Protein AF-A0AAV5ZJ61-F1 (afdb_monomer_lite)

Secondary structure (DSSP, 8-state):
-PPP-HHHHHHHHHHHHHHHHHHHHHHHHHHHT-SS---STTHHHHHHHHHHHHHT-S-TTS--GGGGGS--------THHHHHHHHHHHHTTTSS-HHHHHHHHHHHHHHHHHHHHHHT-

Structure (mmCIF, N/CA/C/O backbone):
data_AF-A0AAV5ZJ61-F1
#
_entry.id   AF-A0AAV5ZJ61-F1
#
loop_
_atom_site.group_PDB
_atom_site.id
_atom_site.type_symbol
_atom_site.label_atom_id
_atom_site.label_alt_id
_atom_site.label_comp_id
_atom_site.label_asym_id
_atom_site.label_entity_id
_atom_site.label_seq_id
_atom_site.pdbx_PDB_ins_code
_atom_site.Cartn_x
_atom_site.Cartn_y
_atom_site.Cartn_z
_atom_site.occupancy
_atom_site.B_iso_or_equiv
_atom_site.auth_seq_id
_atom_site.auth_comp_id
_atom_site.auth_asym_id
_atom_site.auth_atom_id
_atom_site.pdbx_PDB_model_num
ATOM 1 N N . MET A 1 1 ? -10.593 11.894 50.791 1.00 47.25 1 MET A N 1
ATOM 2 C CA . MET A 1 1 ? -11.367 11.748 49.537 1.00 47.25 1 MET A CA 1
ATOM 3 C C . MET A 1 1 ? -10.709 10.667 48.688 1.00 47.25 1 MET A C 1
ATOM 5 O O . MET A 1 1 ? -9.516 10.806 48.434 1.00 47.25 1 MET A O 1
ATOM 9 N N . PRO A 1 2 ? -11.405 9.588 48.294 1.00 49.81 2 PRO A N 1
ATOM 10 C CA . PRO A 1 2 ? -10.832 8.591 47.394 1.00 49.81 2 PRO A CA 1
ATOM 11 C C . PRO A 1 2 ? -10.691 9.200 45.992 1.00 49.81 2 PRO A C 1
ATOM 13 O O . PRO A 1 2 ? -11.634 9.803 45.481 1.00 49.81 2 PRO A O 1
ATOM 16 N N . LYS A 1 3 ? -9.513 9.065 45.371 1.00 51.97 3 LYS A N 1
ATOM 17 C CA . LYS A 1 3 ? -9.307 9.414 43.959 1.00 51.97 3 LYS A CA 1
ATOM 18 C C . LYS A 1 3 ? -10.148 8.464 43.105 1.00 51.97 3 LYS A C 1
ATOM 20 O O . LYS A 1 3 ? -9.928 7.258 43.124 1.00 51.97 3 LYS A O 1
ATOM 25 N N . SER A 1 4 ? -11.114 9.029 42.388 1.00 51.41 4 SER A N 1
ATOM 26 C CA . SER A 1 4 ? -11.943 8.338 41.405 1.00 51.41 4 SER A CA 1
ATOM 27 C C . SER A 1 4 ? -11.072 7.595 40.383 1.00 51.41 4 SER A C 1
ATOM 29 O O . SER A 1 4 ? -10.265 8.204 39.683 1.00 51.41 4 SER A O 1
ATOM 31 N N . SER A 1 5 ? -11.250 6.278 40.287 1.00 54.56 5 SER A N 1
ATOM 32 C CA . SER A 1 5 ? -10.665 5.388 39.273 1.00 54.56 5 SER A CA 1
ATOM 33 C C . SER A 1 5 ? -11.414 5.434 37.925 1.00 54.56 5 SER A C 1
ATOM 35 O O . SER A 1 5 ? -11.198 4.587 37.058 1.00 54.56 5 SER A O 1
ATOM 37 N N . ALA A 1 6 ? -12.251 6.456 37.701 1.00 51.75 6 ALA A N 1
ATOM 38 C CA . ALA A 1 6 ? -13.109 6.603 36.524 1.00 51.75 6 ALA A CA 1
ATOM 39 C C . ALA A 1 6 ? -12.441 6.608 35.125 1.00 51.75 6 ALA A C 1
ATOM 41 O O . ALA A 1 6 ? -13.126 6.190 34.188 1.00 51.75 6 ALA A O 1
ATOM 42 N N . PRO A 1 7 ? -11.169 7.013 34.892 1.00 54.81 7 PRO A N 1
ATOM 43 C CA . PRO A 1 7 ? -10.669 7.111 33.514 1.00 54.81 7 PRO A CA 1
ATOM 44 C C . PRO A 1 7 ? -10.503 5.754 32.807 1.00 54.81 7 PRO A C 1
ATOM 46 O O . PRO A 1 7 ? -10.543 5.696 31.579 1.00 54.81 7 PRO A O 1
ATOM 49 N N . ALA A 1 8 ? -10.361 4.649 33.548 1.00 54.56 8 ALA A N 1
ATOM 50 C CA . ALA A 1 8 ? -10.214 3.315 32.959 1.00 54.56 8 ALA A CA 1
ATOM 51 C C . ALA A 1 8 ? -11.549 2.733 32.451 1.00 54.56 8 ALA A C 1
ATOM 53 O O . ALA A 1 8 ? -11.584 2.095 31.400 1.00 54.56 8 ALA A O 1
ATOM 54 N N . ALA A 1 9 ? -12.657 2.993 33.156 1.00 54.31 9 ALA A N 1
ATOM 55 C CA . ALA A 1 9 ? -13.983 2.488 32.791 1.00 54.31 9 ALA A CA 1
ATOM 56 C C . ALA A 1 9 ? -14.554 3.185 31.541 1.00 54.31 9 ALA A C 1
ATOM 58 O O . ALA A 1 9 ? -15.153 2.530 30.691 1.00 54.31 9 ALA A O 1
ATOM 59 N N . GLY A 1 10 ? -14.309 4.493 31.387 1.00 58.88 10 GLY A N 1
ATOM 60 C CA . GLY A 1 10 ? -14.703 5.245 30.188 1.00 58.88 10 GLY A CA 1
ATOM 61 C C . GLY A 1 10 ? -13.971 4.784 28.922 1.00 58.88 10 GLY A C 1
ATOM 62 O O . GLY A 1 10 ? -14.586 4.646 27.869 1.00 58.88 10 GLY A O 1
ATOM 63 N N . ARG A 1 11 ? -12.679 4.446 29.037 1.00 58.56 11 ARG A N 1
ATOM 64 C CA . ARG A 1 11 ? -11.899 3.859 27.934 1.00 58.56 11 ARG A CA 1
ATOM 65 C C . ARG A 1 11 ? -12.375 2.455 27.568 1.00 58.56 11 ARG A C 1
ATOM 67 O O . ARG A 1 11 ? -12.490 2.158 26.388 1.00 58.56 11 ARG A O 1
ATOM 74 N N . ALA A 1 12 ? -12.702 1.617 28.553 1.00 60.25 12 ALA A N 1
ATOM 75 C CA . ALA A 1 12 ? -13.242 0.277 28.307 1.00 60.25 12 ALA A CA 1
ATOM 76 C C . ALA A 1 12 ? -14.600 0.310 27.575 1.00 60.25 12 ALA A C 1
ATOM 78 O O . ALA A 1 12 ? -14.841 -0.511 26.693 1.00 60.25 12 ALA A O 1
ATOM 79 N N . LEU A 1 13 ? -15.457 1.293 27.875 1.00 63.50 13 LEU A N 1
ATOM 80 C CA . LEU A 1 13 ? -16.729 1.502 27.169 1.00 63.50 13 LEU A CA 1
ATOM 81 C C . LEU A 1 13 ? -16.546 2.033 25.736 1.00 63.50 13 LEU A C 1
ATOM 83 O O . LEU A 1 13 ? -17.367 1.729 24.875 1.00 63.50 13 LEU A O 1
ATOM 87 N N . ALA A 1 14 ? -15.458 2.757 25.451 1.00 67.56 14 ALA A N 1
ATOM 88 C CA . ALA A 1 14 ? -15.120 3.224 24.101 1.00 67.56 14 ALA A CA 1
ATOM 89 C C . ALA A 1 14 ? -14.594 2.107 23.171 1.00 67.56 14 ALA A C 1
ATOM 91 O O . ALA A 1 14 ? -14.637 2.251 21.950 1.00 67.56 14 ALA A O 1
ATOM 92 N N . VAL A 1 15 ? -14.146 0.968 23.717 1.00 76.12 15 VAL A N 1
ATOM 93 C CA . VAL A 1 15 ? -13.650 -0.172 22.920 1.00 76.12 15 VAL A CA 1
ATOM 94 C C . VAL A 1 15 ? -14.779 -0.881 22.169 1.00 76.12 15 VAL A C 1
ATOM 96 O O . VAL A 1 15 ? -14.578 -1.337 21.048 1.00 76.12 15 VAL A O 1
ATOM 99 N N . VAL A 1 16 ? -15.979 -0.961 22.746 1.00 82.19 16 VAL A N 1
ATOM 100 C CA . VAL A 1 16 ? -17.121 -1.657 22.126 1.00 82.19 16 VAL A CA 1
ATOM 101 C C . VAL A 1 16 ? -17.533 -1.038 20.778 1.00 82.19 16 VAL A C 1
ATOM 103 O O . VAL A 1 16 ? -17.556 -1.773 19.787 1.00 82.19 16 VAL A O 1
ATOM 106 N N . PRO A 1 17 ? -17.819 0.277 20.671 1.00 80.19 17 PRO A N 1
ATOM 107 C CA . PRO A 1 17 ? -18.153 0.889 19.385 1.00 80.19 17 PRO A CA 1
ATOM 108 C C . PRO A 1 17 ? -16.986 0.844 18.392 1.00 80.19 17 PRO A C 1
ATOM 110 O O . PRO A 1 17 ? -17.226 0.711 17.196 1.00 80.19 17 PRO A O 1
ATOM 113 N N . LEU A 1 18 ? -15.734 0.877 18.862 1.00 75.94 18 LEU A N 1
ATOM 114 C CA . LEU A 1 18 ? -14.561 0.694 18.005 1.00 75.94 18 LEU A CA 1
ATOM 115 C C . LEU A 1 18 ? -14.529 -0.701 17.382 1.00 75.94 18 LEU A C 1
ATOM 117 O O . LEU A 1 18 ? -14.347 -0.823 16.175 1.00 75.94 18 LEU A O 1
ATOM 121 N N . VAL A 1 19 ? -14.674 -1.754 18.190 1.00 82.81 19 VAL A N 1
ATOM 122 C CA . VAL A 1 19 ? -14.665 -3.133 17.687 1.00 82.81 19 VAL A CA 1
ATOM 123 C C . VAL A 1 19 ? -15.795 -3.324 16.682 1.00 82.81 19 VAL A C 1
ATOM 125 O O . VAL A 1 19 ? -15.571 -3.927 15.638 1.00 82.81 19 VAL A O 1
ATOM 128 N N . ALA A 1 20 ? -16.974 -2.752 16.942 1.00 86.19 20 ALA A N 1
ATOM 129 C CA . ALA A 1 20 ? -18.084 -2.772 15.996 1.00 86.19 20 ALA A CA 1
ATOM 130 C C . ALA A 1 20 ? -17.757 -2.020 14.691 1.00 86.19 20 ALA A C 1
ATOM 132 O O . ALA A 1 20 ? -18.004 -2.551 13.609 1.00 86.19 20 ALA A O 1
ATOM 133 N N . LEU A 1 21 ? -17.158 -0.826 14.773 1.00 83.50 21 LEU A N 1
ATOM 134 C CA . LEU A 1 21 ? -16.762 -0.033 13.606 1.00 83.50 21 LEU A CA 1
ATOM 135 C C . LEU A 1 21 ? -15.671 -0.728 12.782 1.00 83.50 21 LEU A C 1
ATOM 137 O O . LEU A 1 21 ? -15.765 -0.765 11.559 1.00 83.50 21 LEU A O 1
ATOM 141 N N . LEU A 1 22 ? -14.664 -1.310 13.435 1.00 84.12 22 LEU A N 1
ATOM 142 C CA . LEU A 1 22 ? -13.605 -2.072 12.774 1.00 84.12 22 LEU A CA 1
ATOM 143 C C . LEU A 1 22 ? -14.147 -3.356 12.154 1.00 84.12 22 LEU A C 1
ATOM 145 O O . LEU A 1 22 ? -13.808 -3.655 11.015 1.00 84.12 22 LEU A O 1
ATOM 149 N N . ALA A 1 23 ? -15.008 -4.093 12.858 1.00 88.88 23 ALA A N 1
ATOM 150 C CA . ALA A 1 23 ? -15.640 -5.292 12.319 1.00 88.88 23 ALA A CA 1
ATOM 151 C C . ALA A 1 23 ? -16.487 -4.959 11.085 1.00 88.88 23 ALA A C 1
ATOM 153 O O . ALA A 1 23 ? -16.378 -5.640 10.066 1.00 88.88 23 ALA A O 1
ATOM 154 N N . TYR A 1 24 ? -17.271 -3.879 11.145 1.00 87.69 24 TYR A N 1
ATOM 155 C CA . TYR A 1 24 ? -18.023 -3.382 9.998 1.00 87.69 24 TYR A CA 1
ATOM 156 C C . TYR A 1 24 ? -17.098 -2.947 8.854 1.00 87.69 24 TYR A C 1
ATOM 158 O O . TYR A 1 24 ? -17.299 -3.376 7.722 1.00 87.69 24 TYR A O 1
ATOM 166 N N . GLY A 1 25 ? -16.068 -2.146 9.138 1.00 87.44 25 GLY A N 1
ATOM 167 C CA . GLY A 1 25 ? -15.112 -1.673 8.137 1.00 87.44 25 GLY A CA 1
ATOM 168 C C . GLY A 1 25 ? -14.380 -2.826 7.452 1.00 87.44 25 GLY A C 1
ATOM 169 O O . GLY A 1 25 ? -14.278 -2.847 6.232 1.00 87.44 25 GLY A O 1
ATOM 170 N N . VAL A 1 26 ? -13.941 -3.832 8.210 1.00 88.88 26 VAL A N 1
ATOM 171 C CA . VAL A 1 26 ? -13.322 -5.047 7.665 1.00 88.88 26 VAL A CA 1
ATOM 172 C C . VAL A 1 26 ? -14.312 -5.837 6.812 1.00 88.88 26 VAL A C 1
ATOM 174 O O . VAL A 1 26 ? -13.957 -6.248 5.710 1.00 88.88 26 VAL A O 1
ATOM 177 N N . ALA A 1 27 ? -15.548 -6.034 7.280 1.00 89.44 27 ALA A N 1
ATOM 178 C CA . ALA A 1 27 ? -16.570 -6.758 6.524 1.00 89.44 27 ALA A CA 1
ATOM 179 C C . ALA A 1 27 ? -16.927 -6.038 5.214 1.00 89.44 27 ALA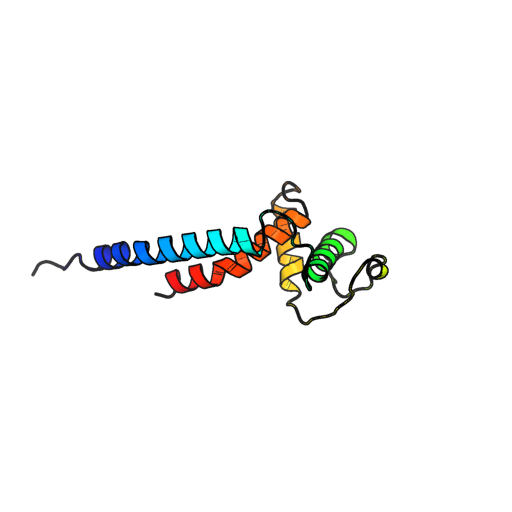 A C 1
ATOM 181 O O . ALA A 1 27 ? -17.005 -6.671 4.160 1.00 89.44 27 ALA A O 1
ATOM 182 N N . PHE A 1 28 ? -17.087 -4.714 5.261 1.00 86.25 28 PHE A N 1
ATOM 183 C CA . PHE A 1 28 ? -17.343 -3.899 4.080 1.00 86.25 28 PHE A CA 1
ATOM 184 C C . PHE A 1 28 ? -16.151 -3.915 3.121 1.00 86.25 28 PHE A C 1
ATOM 186 O O . PHE A 1 28 ? -16.342 -4.167 1.937 1.00 86.25 28 PHE A O 1
ATOM 193 N N . ALA A 1 29 ? -14.927 -3.698 3.610 1.00 83.31 29 ALA A N 1
ATOM 194 C CA . ALA A 1 29 ? -13.719 -3.737 2.788 1.00 83.31 29 ALA A CA 1
ATOM 195 C C . ALA A 1 29 ? -13.542 -5.103 2.116 1.00 83.31 29 ALA A C 1
ATOM 197 O O . ALA A 1 29 ? -13.267 -5.160 0.922 1.00 83.31 29 ALA A O 1
ATOM 198 N N . ALA A 1 30 ? -13.782 -6.202 2.837 1.00 86.44 30 ALA A N 1
ATOM 199 C CA . ALA A 1 30 ? -13.751 -7.543 2.260 1.00 86.44 30 ALA A CA 1
ATOM 200 C C . ALA A 1 30 ? -14.783 -7.713 1.136 1.00 86.44 30 ALA A C 1
ATOM 202 O O . ALA A 1 30 ? -14.467 -8.315 0.113 1.00 86.44 30 ALA A O 1
ATOM 203 N N . ALA A 1 31 ? -15.996 -7.181 1.306 1.00 84.75 31 ALA A N 1
ATOM 204 C CA . ALA A 1 31 ? -17.055 -7.274 0.303 1.00 84.75 31 ALA A CA 1
ATOM 205 C C . ALA A 1 31 ? -16.826 -6.349 -0.908 1.00 84.75 31 ALA A C 1
ATOM 207 O O . ALA A 1 31 ? -17.132 -6.736 -2.032 1.00 84.75 31 ALA A O 1
ATOM 208 N N . ALA A 1 32 ? -16.301 -5.142 -0.686 1.00 79.56 32 ALA A N 1
ATOM 209 C CA . ALA A 1 32 ? -16.161 -4.105 -1.707 1.00 79.56 32 ALA A CA 1
ATOM 210 C C . ALA A 1 32 ? -14.810 -4.149 -2.438 1.00 79.56 32 ALA A C 1
ATOM 212 O O . ALA A 1 32 ? -14.767 -4.031 -3.659 1.00 79.56 32 ALA A O 1
ATOM 213 N N . LEU A 1 33 ? -13.709 -4.317 -1.700 1.00 75.00 33 LEU A N 1
ATOM 214 C CA . LEU A 1 33 ? -12.339 -4.346 -2.234 1.00 75.00 33 LEU A CA 1
ATOM 215 C C . LEU A 1 33 ? -11.856 -5.773 -2.515 1.00 75.00 33 LEU A C 1
ATOM 217 O O . LEU A 1 33 ? -10.861 -5.965 -3.212 1.00 75.00 33 LEU A O 1
ATOM 221 N N . GLY A 1 34 ? -12.537 -6.774 -1.953 1.00 79.19 34 GLY A N 1
ATOM 222 C CA . GLY A 1 34 ? -12.127 -8.165 -2.037 1.00 79.19 34 GLY A CA 1
ATOM 223 C C . GLY A 1 34 ? -10.889 -8.493 -1.197 1.00 79.19 34 GLY A C 1
ATOM 224 O O . GLY A 1 34 ? -10.269 -7.660 -0.531 1.00 79.19 34 GLY A O 1
ATOM 225 N N . VAL A 1 35 ? -10.504 -9.765 -1.262 1.00 79.75 35 VAL A N 1
ATOM 226 C CA . VAL A 1 35 ? -9.245 -10.295 -0.701 1.00 79.75 35 VAL A CA 1
ATOM 227 C C . VAL A 1 35 ? -8.189 -10.547 -1.783 1.00 79.75 35 VAL A C 1
ATOM 229 O O . VAL A 1 35 ? -7.121 -11.089 -1.514 1.00 79.75 35 VAL A O 1
ATOM 232 N N . SER A 1 36 ? -8.492 -10.152 -3.018 1.00 76.94 36 SER A N 1
ATOM 233 C CA . SER A 1 36 ? -7.642 -10.263 -4.200 1.00 76.94 36 SER A CA 1
ATOM 234 C C . SER A 1 36 ? -7.541 -8.909 -4.893 1.00 76.94 36 SER A C 1
ATOM 236 O O . SER A 1 36 ? -8.248 -7.974 -4.529 1.00 76.94 36 SER A O 1
ATOM 238 N N . LEU A 1 37 ? -6.678 -8.813 -5.905 1.00 76.88 37 LEU A N 1
ATOM 239 C CA . LEU A 1 37 ? -6.476 -7.573 -6.645 1.00 76.88 37 LEU A CA 1
ATOM 240 C C . LEU A 1 37 ? -7.814 -7.025 -7.198 1.00 76.88 37 LEU A C 1
ATOM 242 O O . LEU A 1 37 ? -8.485 -7.753 -7.938 1.00 76.88 37 LEU A O 1
ATOM 246 N N . PRO A 1 38 ? -8.193 -5.769 -6.897 1.00 70.19 38 PRO A N 1
ATOM 247 C CA . PRO A 1 38 ? -9.322 -5.109 -7.527 1.00 70.19 38 PRO A CA 1
ATOM 248 C C . PRO A 1 38 ? -8.945 -4.826 -8.980 1.00 70.19 38 PRO A C 1
ATOM 250 O O . PRO A 1 38 ? -7.968 -4.132 -9.259 1.00 70.19 38 PRO A O 1
ATOM 253 N N . VAL A 1 39 ? -9.700 -5.402 -9.912 1.00 68.25 39 VAL A N 1
ATOM 254 C CA . VAL A 1 39 ? -9.462 -5.277 -11.362 1.00 68.25 39 VAL A CA 1
ATOM 255 C C . VAL A 1 39 ? -10.353 -4.223 -12.028 1.00 68.25 39 VAL A C 1
ATOM 257 O O . VAL A 1 39 ? -10.364 -4.111 -13.250 1.00 68.25 39 VAL A O 1
ATOM 260 N N . PHE A 1 40 ? -11.102 -3.456 -11.236 1.00 61.00 40 PHE A N 1
ATOM 261 C CA . PHE A 1 40 ? -12.031 -2.427 -11.701 1.00 61.00 40 PHE A CA 1
ATOM 262 C C . PHE A 1 40 ? -11.566 -1.032 -11.243 1.00 61.00 40 PHE A C 1
ATOM 264 O O . PHE A 1 40 ? -10.908 -0.916 -10.209 1.00 61.00 40 PHE A O 1
ATOM 271 N N . ASP A 1 41 ? -11.957 0.013 -11.983 1.00 62.66 41 ASP A N 1
ATOM 272 C CA . ASP A 1 41 ? -11.649 1.435 -11.710 1.00 62.66 41 ASP A CA 1
ATOM 273 C C . ASP A 1 41 ? -10.149 1.801 -11.860 1.00 62.66 41 ASP A C 1
ATOM 275 O O . ASP A 1 41 ? -9.407 1.018 -12.445 1.00 62.66 41 ASP A O 1
ATOM 279 N N . ASP A 1 42 ? -9.680 2.957 -11.370 1.00 62.41 42 ASP A N 1
ATOM 280 C CA . ASP A 1 42 ? -8.294 3.472 -11.518 1.00 62.41 42 ASP A CA 1
ATOM 281 C C . ASP A 1 42 ? -7.191 2.675 -10.776 1.00 62.41 42 ASP A C 1
ATOM 283 O O . ASP A 1 42 ? -5.992 2.987 -10.840 1.00 62.41 42 ASP A O 1
ATOM 287 N N . HIS A 1 43 ? -7.573 1.596 -10.088 1.00 64.12 43 HIS A N 1
ATOM 288 C CA . HIS A 1 43 ? -6.695 0.678 -9.354 1.00 64.12 43 HIS A CA 1
ATOM 289 C C . HIS A 1 43 ? -5.517 0.106 -10.182 1.00 64.12 43 HIS A C 1
ATOM 291 O O . HIS A 1 43 ? -4.389 0.072 -9.664 1.00 64.12 43 HIS A O 1
ATOM 297 N N . PRO A 1 44 ? -5.684 -0.257 -11.475 1.00 71.69 44 PRO A N 1
ATOM 298 C CA . PRO A 1 44 ? -4.594 -0.700 -12.341 1.00 71.69 44 PRO A CA 1
ATOM 299 C C . PRO A 1 44 ? -3.492 0.354 -12.496 1.00 71.69 44 PRO A C 1
ATOM 301 O O . PRO A 1 44 ? -2.315 0.001 -12.576 1.00 71.69 44 PRO A O 1
ATOM 304 N N . GLY A 1 45 ? -3.837 1.646 -12.465 1.00 78.38 45 GLY A N 1
ATOM 305 C CA . GLY A 1 45 ? -2.870 2.734 -12.602 1.00 78.38 45 GLY A CA 1
ATOM 306 C C . GLY A 1 45 ? -1.934 2.850 -11.396 1.00 78.38 45 GLY A C 1
ATOM 307 O O . GLY A 1 45 ? -0.742 3.126 -11.549 1.00 78.38 45 GLY A O 1
ATOM 308 N N . GLN A 1 46 ? -2.433 2.630 -10.178 1.00 82.19 46 GLN A N 1
ATOM 309 C CA . GLN A 1 46 ? -1.586 2.618 -8.977 1.00 82.19 46 GLN A CA 1
ATOM 310 C C . GLN A 1 46 ? -0.707 1.370 -8.898 1.00 82.19 46 GLN A C 1
ATOM 312 O O . GLN A 1 46 ? 0.482 1.478 -8.583 1.00 82.19 46 GLN A O 1
ATOM 317 N N . LEU A 1 47 ? -1.254 0.201 -9.241 1.00 85.06 47 LEU A N 1
ATOM 318 C CA . LEU A 1 4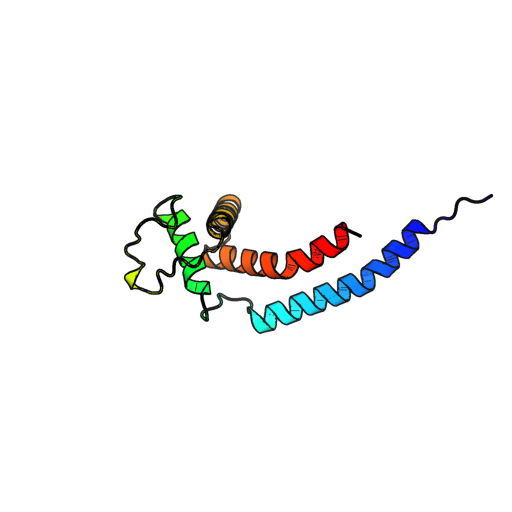7 ? -0.466 -1.028 -9.310 1.00 85.06 47 LEU A CA 1
ATOM 319 C C . LEU A 1 47 ? 0.658 -0.910 -10.349 1.00 85.06 47 LEU A C 1
ATOM 321 O O . LEU A 1 47 ? 1.797 -1.280 -10.061 1.00 85.06 47 LEU A O 1
ATOM 325 N N . HIS A 1 48 ? 0.373 -0.341 -11.523 1.00 84.00 48 HIS A N 1
ATOM 326 C CA . HIS A 1 48 ? 1.392 -0.110 -12.543 1.00 84.00 48 HIS A CA 1
ATOM 327 C C . HIS A 1 48 ? 2.490 0.844 -12.041 1.00 84.00 48 HIS A C 1
ATOM 329 O O . HIS A 1 48 ? 3.674 0.584 -12.247 1.00 84.00 48 HIS A O 1
ATOM 335 N N . ARG A 1 49 ? 2.144 1.943 -11.352 1.00 85.56 49 ARG A N 1
ATOM 336 C CA . ARG A 1 49 ? 3.150 2.851 -10.761 1.00 85.56 49 ARG A CA 1
ATOM 337 C C . ARG A 1 49 ? 4.045 2.137 -9.745 1.00 85.56 49 ARG A C 1
ATOM 339 O O . ARG A 1 49 ? 5.253 2.354 -9.757 1.00 85.56 49 ARG A O 1
ATOM 346 N N . LEU A 1 50 ? 3.482 1.268 -8.905 1.00 89.19 50 LEU A N 1
ATOM 347 C CA . LEU A 1 50 ? 4.267 0.419 -8.004 1.00 89.19 50 LEU A CA 1
ATOM 348 C C . LEU A 1 50 ? 5.220 -0.494 -8.789 1.00 89.19 50 LEU A C 1
ATOM 350 O O . LEU A 1 50 ? 6.415 -0.537 -8.499 1.00 89.19 50 LEU A O 1
ATOM 354 N N . GLN A 1 51 ? 4.718 -1.187 -9.812 1.00 89.25 51 GLN A N 1
ATOM 355 C CA . GLN A 1 51 ? 5.548 -2.035 -10.673 1.00 89.25 51 GLN A CA 1
ATOM 356 C C . GLN A 1 51 ? 6.664 -1.240 -11.355 1.00 89.25 51 GLN A C 1
ATOM 358 O O . GLN A 1 51 ? 7.790 -1.729 -11.446 1.00 89.25 51 GLN A O 1
ATOM 363 N N . HIS A 1 52 ? 6.386 -0.004 -11.771 1.00 89.06 52 HIS A N 1
ATOM 364 C CA . HIS A 1 52 ? 7.396 0.887 -12.323 1.00 89.06 52 HIS A CA 1
ATOM 365 C C . HIS A 1 52 ? 8.497 1.179 -11.301 1.00 89.06 52 HIS A C 1
ATOM 367 O O . HIS A 1 52 ? 9.670 1.003 -11.622 1.00 89.06 52 HIS A O 1
ATOM 373 N N . VAL A 1 53 ? 8.139 1.556 -10.067 1.00 91.81 53 VAL A N 1
ATOM 374 C CA . VAL A 1 53 ? 9.123 1.819 -9.002 1.00 91.81 53 VAL A CA 1
ATOM 375 C C . VAL A 1 53 ? 10.028 0.615 -8.758 1.00 91.81 53 VAL A C 1
ATOM 377 O O . VAL A 1 53 ? 11.237 0.775 -8.607 1.00 91.81 53 VAL A O 1
ATOM 380 N N . LEU A 1 54 ? 9.451 -0.586 -8.766 1.00 93.00 54 LEU A N 1
ATOM 381 C CA . LEU A 1 54 ? 10.182 -1.830 -8.533 1.00 93.00 54 LEU A CA 1
ATOM 382 C C . LEU A 1 54 ? 11.059 -2.270 -9.716 1.00 93.00 54 LEU A C 1
ATOM 384 O O . LEU A 1 54 ? 12.024 -2.996 -9.497 1.00 93.00 54 LEU A O 1
ATOM 388 N N . THR A 1 55 ? 10.732 -1.855 -10.943 1.00 91.94 55 THR A N 1
ATOM 389 C CA . THR A 1 55 ? 11.355 -2.392 -12.170 1.00 91.94 55 THR A CA 1
ATOM 390 C C . THR A 1 55 ? 12.256 -1.387 -12.883 1.00 91.94 55 THR A C 1
ATOM 392 O O . THR A 1 55 ? 13.336 -1.745 -13.345 1.00 91.94 55 THR A O 1
ATOM 395 N N . PHE A 1 56 ? 11.815 -0.136 -12.998 1.00 90.00 56 PHE A N 1
ATOM 396 C CA . PHE A 1 56 ? 12.456 0.896 -13.821 1.00 90.00 56 PHE A CA 1
ATOM 397 C C . PHE A 1 56 ? 13.100 2.010 -12.992 1.00 90.00 56 PHE A C 1
ATOM 399 O O . PHE A 1 56 ? 14.006 2.685 -13.476 1.00 90.00 56 PHE A O 1
ATOM 406 N N . GLY A 1 57 ? 12.676 2.183 -11.738 1.00 91.12 57 GLY A N 1
ATOM 407 C CA . GLY A 1 57 ? 13.277 3.125 -10.799 1.00 91.12 57 GLY A CA 1
ATOM 408 C C . GLY A 1 57 ? 12.277 4.105 -10.185 1.00 91.12 57 GLY A C 1
ATOM 409 O O . GLY A 1 57 ? 11.078 4.049 -10.447 1.00 91.12 57 GLY A O 1
ATOM 410 N N . PRO A 1 58 ? 12.746 5.039 -9.345 1.00 90.81 58 PRO A N 1
ATOM 411 C CA . PRO A 1 58 ? 11.903 5.777 -8.408 1.00 90.81 58 PRO A CA 1
ATOM 412 C C . PRO A 1 58 ? 11.046 6.874 -9.048 1.00 90.81 58 PRO A C 1
ATOM 414 O O . PRO A 1 58 ? 10.430 7.639 -8.321 1.00 90.81 58 PRO A O 1
ATOM 417 N N . ALA A 1 59 ? 10.997 7.007 -10.370 1.00 88.88 59 ALA A N 1
ATOM 418 C CA . ALA A 1 59 ? 10.192 8.021 -11.043 1.00 88.88 59 ALA A CA 1
ATOM 419 C C . ALA A 1 59 ? 8.937 7.372 -11.657 1.00 88.88 59 ALA A C 1
ATOM 421 O O . ALA A 1 59 ? 8.927 7.130 -12.855 1.00 88.88 59 ALA A O 1
ATOM 422 N N . PRO A 1 60 ? 7.853 7.099 -10.899 1.00 82.62 60 PRO A N 1
ATOM 423 C CA . PRO A 1 60 ? 6.664 6.403 -11.416 1.00 82.62 60 PRO A CA 1
ATOM 424 C C . PRO A 1 60 ? 5.916 7.153 -12.532 1.00 82.62 60 PRO A C 1
ATOM 426 O O . PRO A 1 60 ? 5.032 6.583 -13.167 1.00 82.62 60 PRO A O 1
ATOM 429 N N . TRP A 1 61 ? 6.235 8.432 -12.747 1.00 79.38 61 TRP A N 1
ATOM 430 C CA . TRP A 1 61 ? 5.750 9.265 -13.852 1.00 79.38 61 TRP A CA 1
ATOM 431 C C . TRP A 1 61 ? 6.649 9.207 -15.095 1.00 79.38 61 TRP A C 1
ATOM 433 O O . TRP A 1 61 ? 6.322 9.825 -16.105 1.00 79.38 61 TRP A O 1
ATOM 443 N N . ALA A 1 62 ? 7.802 8.538 -15.026 1.00 83.88 62 ALA A N 1
ATOM 444 C CA . ALA A 1 62 ? 8.655 8.330 -16.182 1.00 83.88 62 ALA A CA 1
ATOM 445 C C . ALA A 1 62 ? 8.021 7.302 -17.119 1.00 83.88 62 ALA A C 1
ATOM 447 O O . ALA A 1 62 ? 7.306 6.397 -16.690 1.00 83.88 62 ALA A O 1
ATOM 448 N N . TRP A 1 63 ? 8.320 7.445 -18.407 1.00 77.00 63 TRP A N 1
ATOM 449 C CA . TRP A 1 63 ? 7.830 6.560 -19.455 1.00 77.00 63 TRP A CA 1
ATOM 450 C C . TRP A 1 63 ? 8.029 5.077 -19.110 1.00 77.00 63 TRP A C 1
ATOM 452 O O . TRP A 1 63 ? 9.124 4.665 -18.729 1.00 77.00 63 TRP A O 1
ATOM 462 N N . SER A 1 64 ? 6.984 4.268 -19.295 1.00 76.44 64 SER A N 1
ATOM 463 C CA . SER A 1 64 ? 7.046 2.807 -19.184 1.00 76.44 64 SER A CA 1
ATOM 464 C C . SER A 1 64 ? 6.627 2.172 -20.507 1.00 76.44 64 SER A C 1
ATOM 466 O O . SER A 1 64 ? 5.565 2.516 -21.030 1.00 76.44 64 SER A O 1
ATOM 468 N N . PRO A 1 65 ? 7.373 1.179 -21.023 1.00 75.38 65 PRO A N 1
ATOM 469 C CA . PRO A 1 65 ? 6.942 0.392 -22.178 1.00 75.38 65 PRO A CA 1
ATOM 470 C C . PRO A 1 65 ? 5.582 -0.298 -21.976 1.00 75.38 65 PRO A C 1
AT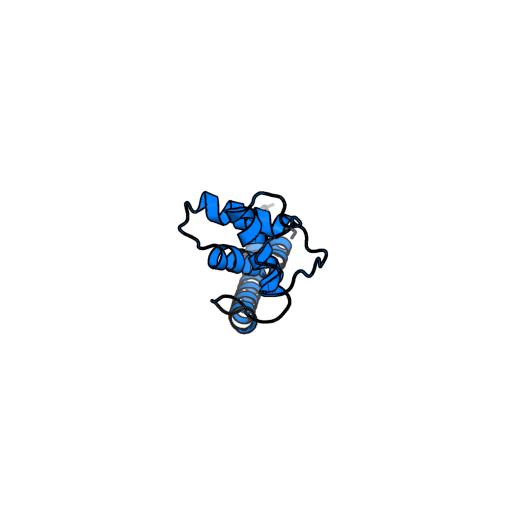OM 472 O O . PRO A 1 65 ? 4.897 -0.589 -22.951 1.00 75.38 65 PRO A O 1
ATOM 475 N N . ALA A 1 66 ? 5.175 -0.538 -20.724 1.00 71.25 66 ALA A N 1
ATOM 476 C CA . ALA A 1 66 ? 3.899 -1.166 -20.383 1.00 71.25 66 ALA A CA 1
ATOM 477 C C . ALA A 1 66 ? 2.711 -0.182 -20.320 1.00 71.25 66 ALA A C 1
ATOM 479 O O . ALA A 1 66 ? 1.576 -0.611 -20.144 1.00 71.25 66 ALA A O 1
ATOM 480 N N . TRP A 1 67 ? 2.909 1.127 -20.520 1.00 71.06 67 TRP A N 1
ATOM 481 C CA . TRP A 1 67 ? 1.794 2.092 -20.548 1.00 71.06 67 TRP A CA 1
ATOM 482 C C . TRP A 1 67 ? 0.775 1.823 -21.664 1.00 71.06 67 TRP A C 1
ATOM 484 O O . TRP A 1 67 ? -0.393 2.186 -21.534 1.00 71.06 67 TRP A O 1
ATOM 494 N N . TRP A 1 68 ? 1.187 1.133 -22.730 1.00 61.53 68 TRP A N 1
ATOM 495 C CA . TRP A 1 68 ? 0.303 0.720 -23.822 1.00 61.53 68 TRP A CA 1
ATOM 496 C C . TRP A 1 68 ? -0.633 -0.439 -23.454 1.00 61.53 68 TRP A C 1
ATOM 498 O O . TRP A 1 68 ? -1.601 -0.673 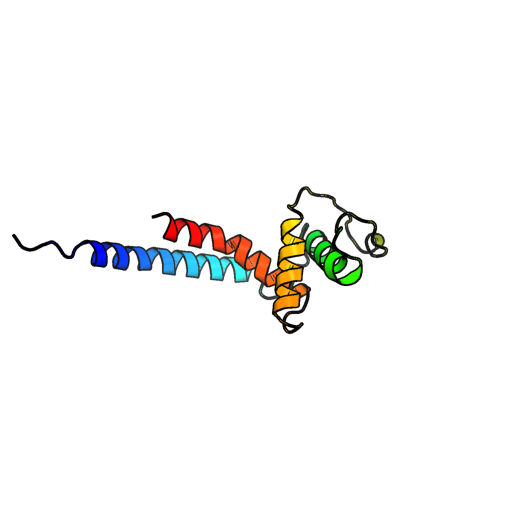-24.171 1.00 61.53 68 TRP A O 1
ATOM 508 N N . THR A 1 69 ? -0.376 -1.165 -22.358 1.00 61.03 69 THR A N 1
ATOM 509 C CA . THR A 1 69 ? -1.203 -2.311 -21.936 1.00 61.03 69 THR A CA 1
ATOM 510 C C . THR A 1 69 ? -2.326 -1.936 -20.965 1.00 61.03 69 THR A C 1
ATOM 512 O O . THR A 1 69 ? -3.009 -2.824 -20.464 1.00 61.03 69 THR A O 1
ATOM 515 N N . GLY A 1 70 ? -2.538 -0.643 -20.693 1.00 51.66 70 GLY A N 1
ATOM 516 C CA . GLY A 1 70 ? -3.627 -0.164 -19.839 1.00 51.66 70 GLY A CA 1
ATOM 517 C C . GLY A 1 70 ? -3.265 1.081 -19.026 1.00 51.66 70 GLY A C 1
ATOM 518 O O . GLY A 1 70 ? -2.419 1.019 -18.142 1.00 51.66 70 GLY A O 1
ATOM 519 N N . TYR A 1 71 ? -3.966 2.176 -19.338 1.00 54.72 71 TYR A N 1
ATOM 520 C CA . TYR A 1 71 ? -4.193 3.407 -18.561 1.00 54.72 71 TYR A CA 1
ATOM 521 C C . TYR A 1 71 ? -2.969 4.159 -17.972 1.00 54.72 71 TYR A C 1
ATOM 523 O O . TYR A 1 71 ? -2.638 4.011 -16.794 1.00 54.72 71 TYR A O 1
ATOM 531 N N . PRO A 1 72 ? -2.350 5.086 -18.736 1.00 52.25 72 PRO A N 1
ATOM 532 C CA . PRO A 1 72 ? -1.424 6.091 -18.218 1.00 52.25 72 PRO A CA 1
ATOM 533 C C . PRO A 1 72 ? -2.190 7.317 -17.695 1.00 52.25 72 PRO A C 1
ATOM 535 O O . PRO A 1 72 ? -1.908 8.447 -18.091 1.00 52.25 72 PRO A O 1
ATOM 538 N N . GLU A 1 73 ? -3.196 7.137 -16.839 1.00 52.06 73 GLU A N 1
ATOM 539 C CA . GLU A 1 73 ? -3.861 8.307 -16.270 1.00 52.06 73 GLU A CA 1
ATOM 540 C C . GLU A 1 73 ? -3.028 8.829 -15.102 1.00 52.06 73 GLU A C 1
ATOM 542 O O . GLU A 1 73 ? -2.991 8.254 -14.010 1.00 52.06 73 GLU A O 1
ATOM 547 N N . LEU A 1 74 ? -2.332 9.942 -15.351 1.00 50.69 74 LEU A N 1
ATOM 548 C CA . LEU A 1 74 ? -1.754 10.838 -14.349 1.00 50.69 74 LEU A CA 1
ATOM 549 C C . LEU A 1 74 ? -2.880 11.514 -13.549 1.00 50.69 74 LEU A C 1
ATOM 551 O O . LEU A 1 74 ? -2.931 12.731 -13.415 1.00 50.69 74 LEU A O 1
ATOM 555 N N . GLN A 1 75 ? -3.797 10.731 -12.985 1.00 55.38 75 GLN A N 1
ATOM 556 C CA . GLN A 1 75 ? -4.576 11.217 -11.865 1.00 55.38 75 GLN A CA 1
ATOM 557 C C . GLN A 1 75 ? -3.594 11.613 -10.760 1.00 55.38 75 GLN A C 1
ATOM 559 O O . GLN A 1 75 ? -2.603 10.909 -10.519 1.00 55.38 75 GLN A O 1
ATOM 564 N N . PHE A 1 76 ? -3.846 12.771 -10.146 1.00 52.62 76 PHE A N 1
ATOM 565 C CA . PHE A 1 76 ? -3.074 13.369 -9.054 1.00 52.62 76 PHE A CA 1
ATOM 566 C C . PHE A 1 76 ? -3.178 12.521 -7.780 1.00 52.62 76 PHE A C 1
ATOM 568 O O . PHE A 1 76 ? -3.647 12.958 -6.734 1.00 52.62 76 PHE A O 1
ATOM 575 N N . TYR A 1 77 ? -2.744 11.275 -7.855 1.00 56.69 77 TYR A N 1
ATOM 576 C CA . TYR A 1 77 ? -2.541 10.459 -6.686 1.00 56.69 77 TYR A CA 1
ATOM 577 C C . TYR A 1 77 ? -1.166 10.778 -6.115 1.00 56.69 77 TYR A C 1
ATOM 579 O O . TYR A 1 77 ? -0.194 10.872 -6.875 1.00 56.69 77 TYR A O 1
ATOM 587 N N . PRO A 1 78 ? -1.050 10.922 -4.789 1.00 59.94 78 PRO A N 1
ATOM 588 C CA . PRO A 1 78 ? 0.238 11.124 -4.154 1.00 59.94 78 PRO A CA 1
ATOM 589 C C . PRO A 1 78 ? 1.204 10.011 -4.593 1.00 59.94 78 PRO A C 1
ATOM 591 O O . PRO A 1 78 ? 0.894 8.832 -4.395 1.00 59.94 78 PRO A O 1
ATOM 594 N N . PRO A 1 79 ? 2.392 10.337 -5.141 1.00 67.12 79 PRO A N 1
ATOM 595 C CA . PRO A 1 79 ? 3.359 9.318 -5.563 1.00 67.12 79 PRO A CA 1
ATOM 596 C C . PRO A 1 79 ? 3.823 8.447 -4.382 1.00 67.12 79 PRO A C 1
ATOM 598 O O . PRO A 1 79 ? 4.307 7.333 -4.573 1.00 67.12 79 PRO A O 1
ATOM 601 N N . ALA A 1 80 ? 3.595 8.925 -3.153 1.00 83.31 80 ALA A N 1
ATOM 602 C CA . ALA A 1 80 ? 3.799 8.214 -1.900 1.00 83.31 80 ALA A CA 1
ATOM 603 C C . ALA A 1 80 ? 3.204 6.797 -1.879 1.00 83.31 80 ALA A C 1
ATOM 605 O O . ALA A 1 80 ? 3.814 5.924 -1.270 1.00 83.31 80 ALA A O 1
ATOM 606 N N . PHE A 1 81 ? 2.075 6.533 -2.552 1.00 86.00 81 PHE A N 1
ATOM 607 C CA . PHE A 1 81 ? 1.474 5.194 -2.542 1.00 86.00 81 PHE A CA 1
ATOM 608 C C . PHE A 1 81 ? 2.383 4.146 -3.208 1.00 86.00 81 PHE A C 1
ATOM 610 O O . PHE A 1 81 ? 2.627 3.080 -2.643 1.00 86.00 81 PHE A O 1
ATOM 617 N N . ALA A 1 82 ? 2.957 4.470 -4.372 1.00 89.69 82 ALA A N 1
ATOM 618 C CA . ALA A 1 82 ? 3.874 3.577 -5.081 1.00 89.69 82 ALA A CA 1
ATOM 619 C C . ALA A 1 82 ? 5.161 3.329 -4.277 1.00 89.69 82 ALA A C 1
ATOM 621 O O . ALA A 1 82 ? 5.639 2.198 -4.203 1.00 89.69 82 ALA A O 1
ATOM 622 N N . TYR A 1 83 ? 5.691 4.361 -3.615 1.00 92.62 83 TYR A N 1
ATOM 623 C CA . TYR A 1 83 ? 6.870 4.218 -2.760 1.00 92.62 83 TYR A CA 1
ATOM 624 C C . TYR A 1 83 ? 6.588 3.422 -1.488 1.00 92.62 83 TYR A C 1
ATOM 626 O O . TYR A 1 83 ? 7.407 2.592 -1.105 1.00 92.62 83 TYR A O 1
ATOM 634 N N . ALA A 1 84 ? 5.434 3.627 -0.849 1.00 93.50 84 ALA A N 1
ATOM 635 C CA . ALA A 1 84 ? 5.023 2.838 0.307 1.00 93.50 84 ALA A CA 1
ATOM 636 C C . ALA A 1 84 ? 4.874 1.358 -0.071 1.00 93.50 84 ALA A C 1
ATOM 638 O O . ALA A 1 84 ? 5.310 0.486 0.679 1.00 93.50 84 ALA A O 1
ATOM 639 N N . GLY A 1 85 ? 4.319 1.072 -1.254 1.00 93.62 85 GLY A N 1
ATOM 640 C CA . GLY A 1 85 ? 4.174 -0.297 -1.747 1.00 93.62 85 GLY A CA 1
ATOM 641 C C . GLY A 1 85 ? 5.527 -0.938 -2.029 1.00 93.62 85 GLY A C 1
ATOM 642 O O . GLY A 1 85 ? 5.750 -2.091 -1.661 1.00 93.62 85 GLY A O 1
ATOM 643 N N . ALA A 1 86 ? 6.453 -0.179 -2.621 1.00 95.00 86 ALA A N 1
ATOM 644 C CA . ALA A 1 86 ? 7.805 -0.645 -2.895 1.00 95.00 86 ALA A CA 1
ATOM 645 C C . ALA A 1 86 ? 8.580 -0.902 -1.598 1.00 95.00 86 ALA A C 1
ATOM 647 O O . ALA A 1 86 ? 9.200 -1.952 -1.453 1.00 95.00 86 ALA A O 1
ATOM 648 N N . LEU A 1 87 ? 8.468 0.005 -0.623 1.00 95.81 87 LEU A N 1
ATOM 649 C CA . LEU A 1 87 ? 9.044 -0.174 0.704 1.00 95.81 87 LEU A CA 1
ATOM 650 C C . LEU A 1 87 ? 8.494 -1.437 1.367 1.00 95.81 87 LEU A C 1
ATOM 652 O O . LEU A 1 87 ? 9.281 -2.258 1.823 1.00 95.81 87 LEU A O 1
ATOM 656 N N . LEU A 1 88 ? 7.170 -1.622 1.378 1.00 95.94 88 LEU A N 1
ATOM 657 C CA . LEU A 1 88 ? 6.528 -2.803 1.953 1.00 95.94 88 LEU A CA 1
ATOM 658 C C . LEU A 1 88 ? 7.010 -4.099 1.278 1.00 95.94 88 LEU A C 1
ATOM 660 O O . LEU A 1 88 ? 7.343 -5.069 1.960 1.00 95.94 88 LEU A O 1
ATOM 664 N N . HIS A 1 89 ? 7.106 -4.101 -0.052 1.00 96.38 89 HIS A N 1
ATOM 665 C CA . HIS A 1 89 ? 7.661 -5.215 -0.816 1.00 96.38 89 HIS A CA 1
ATOM 666 C C . HIS A 1 89 ? 9.117 -5.513 -0.415 1.00 96.38 89 HIS A C 1
ATOM 668 O O . HIS A 1 89 ? 9.444 -6.660 -0.099 1.00 96.38 89 HIS A O 1
ATOM 674 N N . TRP A 1 90 ? 9.978 -4.494 -0.349 1.00 95.81 90 TRP A N 1
ATOM 675 C CA . TRP A 1 90 ? 11.394 -4.653 -0.006 1.00 95.81 90 TRP A CA 1
ATOM 676 C C . TRP A 1 90 ? 11.622 -5.099 1.438 1.00 95.81 90 TRP A C 1
ATOM 678 O O . TRP A 1 90 ? 12.390 -6.034 1.658 1.00 95.81 90 TRP A O 1
ATOM 688 N N . ILE A 1 91 ? 10.941 -4.501 2.422 1.00 97.38 91 ILE A N 1
ATOM 689 C CA . ILE A 1 91 ? 11.079 -4.915 3.832 1.00 97.38 91 ILE A CA 1
ATOM 690 C C . ILE A 1 91 ? 10.513 -6.316 4.072 1.00 97.38 91 ILE A C 1
ATOM 692 O O . ILE A 1 91 ? 10.954 -7.002 4.989 1.00 97.38 91 ILE A O 1
ATOM 696 N N . SER A 1 92 ? 9.569 -6.764 3.235 1.00 96.75 92 SER A N 1
ATOM 697 C CA . SER A 1 92 ? 9.080 -8.146 3.255 1.00 96.75 92 SER A CA 1
ATOM 698 C C . SER A 1 92 ? 10.067 -9.147 2.643 1.00 96.75 92 SER A C 1
ATOM 700 O O . SER A 1 92 ? 9.776 -10.340 2.623 1.00 96.75 92 SER A O 1
ATOM 702 N N . LEU A 1 93 ? 11.208 -8.684 2.114 1.00 95.75 93 LEU A N 1
ATOM 703 C CA . LEU A 1 93 ? 12.201 -9.498 1.405 1.00 95.75 93 LEU A CA 1
ATOM 704 C C . LEU A 1 93 ? 11.582 -10.313 0.252 1.00 95.75 93 LEU A C 1
ATOM 706 O O . LEU A 1 93 ? 11.983 -11.443 -0.016 1.00 95.75 93 LEU A O 1
ATOM 710 N N . GLY A 1 94 ? 10.572 -9.745 -0.414 1.00 89.62 94 GLY A N 1
ATOM 711 C CA . GLY A 1 94 ? 9.845 -10.393 -1.507 1.00 89.62 94 GLY A CA 1
ATOM 712 C C . GLY A 1 94 ? 8.742 -11.367 -1.078 1.00 89.62 94 GLY A C 1
ATOM 713 O O . GLY A 1 94 ? 8.072 -11.915 -1.952 1.00 89.62 94 GLY A O 1
ATOM 714 N N . ALA A 1 95 ? 8.497 -11.560 0.225 1.00 94.81 95 ALA A N 1
ATOM 715 C CA . ALA A 1 95 ? 7.391 -12.393 0.707 1.00 94.81 95 ALA A CA 1
ATOM 716 C C . ALA A 1 95 ? 6.019 -11.852 0.266 1.00 94.81 95 ALA A C 1
ATOM 718 O O . ALA A 1 95 ? 5.103 -12.625 -0.018 1.00 94.81 95 ALA A O 1
ATOM 719 N N . LEU A 1 96 ? 5.875 -10.526 0.177 1.00 93.94 96 LEU A N 1
ATOM 720 C CA . LEU A 1 96 ? 4.710 -9.890 -0.429 1.00 93.94 96 LEU A CA 1
ATOM 721 C C . LEU A 1 96 ? 4.982 -9.637 -1.907 1.00 93.94 96 LEU A C 1
ATOM 723 O O . LEU A 1 96 ? 5.893 -8.891 -2.249 1.00 93.94 96 LEU A O 1
ATOM 727 N N . THR A 1 97 ? 4.159 -10.193 -2.796 1.00 93.56 97 THR A N 1
ATOM 728 C CA . THR A 1 97 ? 4.182 -9.806 -4.215 1.00 93.56 97 THR A CA 1
ATOM 729 C C . THR A 1 97 ? 3.795 -8.326 -4.371 1.00 93.56 97 THR A C 1
ATOM 731 O O . THR A 1 97 ? 3.131 -7.775 -3.488 1.00 93.56 97 THR A O 1
ATOM 734 N N . PRO A 1 98 ? 4.129 -7.658 -5.491 1.00 91.25 98 PRO A N 1
ATOM 735 C CA . PRO A 1 98 ? 3.703 -6.274 -5.721 1.00 91.25 98 PRO A CA 1
ATOM 736 C C . PRO A 1 98 ? 2.181 -6.090 -5.611 1.00 91.25 98 PRO A C 1
ATOM 738 O O . PRO A 1 98 ? 1.714 -5.133 -5.002 1.00 91.25 98 PRO A O 1
ATOM 741 N N . ALA A 1 99 ? 1.402 -7.048 -6.125 1.00 89.56 99 ALA A N 1
ATOM 742 C CA . ALA A 1 99 ? -0.056 -7.037 -6.008 1.00 89.56 99 ALA A CA 1
ATOM 743 C C . ALA A 1 99 ? -0.534 -7.207 -4.555 1.00 89.56 99 ALA A C 1
ATOM 745 O O . ALA A 1 99 ? -1.487 -6.550 -4.142 1.00 89.56 99 ALA A O 1
ATOM 746 N N . ALA A 1 100 ? 0.138 -8.043 -3.757 1.00 91.19 100 ALA A N 1
ATOM 747 C CA . ALA A 1 100 ? -0.183 -8.195 -2.340 1.00 91.19 100 ALA A CA 1
ATOM 748 C C . ALA A 1 100 ? 0.164 -6.931 -1.537 1.00 91.19 100 ALA A C 1
ATOM 750 O O . ALA A 1 100 ? -0.647 -6.478 -0.733 1.00 91.19 100 ALA A O 1
ATOM 751 N N . ALA A 1 101 ? 1.328 -6.321 -1.782 1.00 92.62 101 ALA A N 1
ATOM 752 C CA . ALA A 1 101 ? 1.718 -5.063 -1.146 1.00 92.62 101 ALA A CA 1
ATOM 753 C C . ALA A 1 101 ? 0.737 -3.928 -1.493 1.00 92.62 101 ALA A C 1
ATOM 755 O O . ALA A 1 101 ? 0.314 -3.180 -0.613 1.00 92.62 101 ALA A O 1
ATOM 756 N N . TYR A 1 102 ? 0.319 -3.853 -2.759 1.00 89.56 102 TYR A N 1
ATOM 757 C CA . TYR A 1 102 ? -0.737 -2.957 -3.223 1.00 89.56 102 TYR A CA 1
ATOM 758 C C . TYR A 1 102 ? -2.052 -3.163 -2.453 1.00 89.56 102 TYR A C 1
ATOM 760 O O . TYR A 1 102 ? -2.597 -2.207 -1.900 1.00 89.56 102 TYR A O 1
ATOM 768 N N . GLN A 1 103 ? -2.516 -4.413 -2.341 1.00 88.31 103 GLN A N 1
ATOM 769 C CA . GLN A 1 103 ? -3.750 -4.746 -1.627 1.00 88.31 103 GLN A CA 1
ATOM 770 C C . GLN A 1 103 ? -3.677 -4.365 -0.146 1.00 88.31 103 GLN A C 1
ATOM 772 O O . GLN A 1 103 ? -4.607 -3.759 0.379 1.00 88.31 103 GLN A O 1
ATOM 777 N N . VAL A 1 104 ? -2.563 -4.654 0.531 1.00 90.19 104 VAL A N 1
ATOM 778 C CA . VAL A 1 104 ? -2.362 -4.264 1.936 1.00 90.19 104 VAL A CA 1
ATOM 779 C C . VAL A 1 104 ? -2.506 -2.753 2.110 1.00 90.19 104 VAL A C 1
ATOM 781 O O . VAL A 1 104 ? -3.170 -2.301 3.040 1.00 90.19 104 VAL A O 1
ATOM 784 N N . LEU A 1 105 ? -1.931 -1.961 1.206 1.00 89.50 105 LEU A N 1
ATOM 785 C CA . LEU A 1 105 ? -2.024 -0.507 1.292 1.00 89.50 105 LEU A CA 1
ATOM 786 C C . LEU A 1 105 ? -3.426 0.031 1.009 1.00 89.50 105 LEU A C 1
ATOM 788 O O . LEU A 1 105 ? -3.801 1.023 1.629 1.00 89.50 105 LEU A O 1
ATOM 792 N N . LEU A 1 106 ? -4.218 -0.616 0.150 1.00 87.25 106 LEU A N 1
ATOM 793 C CA . LEU A 1 106 ? -5.635 -0.269 -0.008 1.00 87.25 106 LEU A CA 1
ATOM 794 C C . LEU A 1 106 ? -6.411 -0.487 1.291 1.00 87.25 106 LEU A C 1
ATOM 796 O O . LEU A 1 106 ? -7.148 0.393 1.733 1.00 87.25 106 LEU A O 1
ATOM 800 N N . TRP A 1 107 ? -6.192 -1.633 1.936 1.00 87.94 107 TRP A N 1
ATOM 801 C CA . TRP A 1 107 ? -6.800 -1.947 3.226 1.00 87.94 107 TRP A CA 1
ATOM 802 C C . TRP A 1 107 ? -6.394 -0.944 4.307 1.00 87.94 107 TRP A C 1
ATOM 804 O O . TRP A 1 107 ? -7.247 -0.465 5.054 1.00 87.94 107 TRP A O 1
ATOM 814 N N . VAL A 1 108 ? -5.112 -0.574 4.365 1.00 87.31 108 VAL A N 1
ATOM 815 C CA . VAL A 1 108 ? -4.624 0.457 5.291 1.00 87.31 108 VAL A CA 1
ATOM 816 C C . VAL A 1 108 ? -5.249 1.812 4.974 1.00 87.31 108 VAL A C 1
ATOM 818 O O . VAL A 1 108 ? -5.758 2.451 5.887 1.00 87.31 108 VAL A O 1
ATOM 821 N N . ALA A 1 109 ? -5.265 2.250 3.715 1.00 85.94 109 ALA A N 1
ATOM 822 C CA . ALA A 1 109 ? -5.848 3.536 3.329 1.00 85.94 109 ALA A CA 1
ATOM 823 C C . ALA A 1 109 ? -7.342 3.626 3.684 1.00 85.94 109 ALA A C 1
ATOM 825 O O . ALA A 1 109 ? -7.806 4.683 4.109 1.00 85.94 109 ALA A O 1
ATOM 826 N N . TYR A 1 110 ? -8.071 2.512 3.567 1.00 84.69 110 TYR A N 1
ATOM 827 C CA . TYR A 1 110 ? -9.484 2.425 3.925 1.00 84.69 110 TYR A CA 1
ATOM 828 C C . TYR A 1 110 ? -9.720 2.403 5.448 1.00 84.69 110 TYR A C 1
ATOM 830 O O . TYR A 1 110 ? -10.578 3.127 5.951 1.00 84.69 110 TYR A O 1
ATOM 838 N N . LEU A 1 111 ? -8.964 1.595 6.202 1.00 83.94 111 LEU A N 1
ATOM 839 C CA . LEU A 1 111 ? -9.189 1.398 7.643 1.00 83.94 111 LEU A CA 1
ATOM 840 C C . LEU A 1 111 ? -8.505 2.451 8.529 1.00 83.94 111 LEU A C 1
ATOM 842 O O . LEU A 1 111 ? -8.976 2.714 9.639 1.00 83.94 111 LEU A O 1
ATOM 846 N N . ALA A 1 112 ? -7.401 3.052 8.074 1.00 83.56 112 ALA A N 1
ATOM 847 C CA . ALA A 1 112 ? -6.588 3.964 8.878 1.00 83.56 112 ALA A CA 1
ATOM 848 C C . ALA A 1 112 ? -7.364 5.173 9.423 1.00 83.56 112 ALA A C 1
ATOM 850 O O . ALA A 1 112 ? -7.177 5.459 10.604 1.00 83.56 112 ALA A O 1
ATOM 851 N N . PRO A 1 113 ? -8.259 5.849 8.671 1.00 79.06 113 PRO A N 1
ATOM 852 C CA . PRO A 1 113 ? -9.064 6.938 9.226 1.00 79.06 113 PRO A CA 1
ATOM 853 C C . PRO A 1 113 ? -9.901 6.515 10.443 1.00 79.06 113 PRO A C 1
ATOM 855 O O . PRO A 1 113 ? -9.979 7.258 11.416 1.00 79.06 113 PRO A O 1
ATOM 858 N N . GLY A 1 114 ? -10.467 5.301 10.435 1.00 71.62 114 GLY A N 1
ATOM 859 C CA . GLY A 1 114 ? -11.216 4.765 11.580 1.00 71.62 114 GLY A CA 1
ATOM 860 C C . GLY A 1 114 ? -10.328 4.466 12.795 1.00 71.62 114 GLY A C 1
ATOM 861 O O . GLY A 1 114 ? -10.748 4.631 13.941 1.00 71.62 114 GLY A O 1
ATOM 862 N N . LEU A 1 115 ? -9.071 4.078 12.561 1.00 71.38 115 LEU A N 1
ATOM 863 C CA . LEU A 1 115 ? -8.080 3.872 13.620 1.00 71.38 115 LEU A CA 1
ATOM 864 C C . LEU A 1 115 ? -7.534 5.194 14.170 1.00 71.38 115 LEU A C 1
ATOM 866 O O . LEU A 1 115 ? -7.341 5.317 15.376 1.00 71.38 115 LEU A O 1
ATOM 870 N N . THR A 1 116 ? -7.290 6.204 13.336 1.00 73.38 116 THR A N 1
ATOM 871 C CA . THR A 1 116 ? -6.765 7.496 13.808 1.00 73.38 116 THR A CA 1
ATOM 872 C C . THR A 1 116 ? -7.808 8.278 14.597 1.00 73.38 116 THR A C 1
ATOM 874 O O . THR A 1 116 ? -7.443 8.924 15.579 1.00 73.38 116 THR A O 1
ATOM 877 N N . THR A 1 117 ? -9.099 8.147 14.271 1.00 67.31 117 THR A N 1
ATOM 878 C CA . THR A 1 117 ? -10.175 8.703 15.106 1.00 67.31 117 THR A CA 1
ATOM 879 C C . THR A 1 117 ? -10.190 8.135 16.526 1.00 67.31 117 THR A C 1
ATOM 881 O O . THR A 1 117 ? -10.569 8.849 17.445 1.00 67.31 117 THR A O 1
ATOM 884 N N . LEU A 1 118 ? -9.735 6.893 16.740 1.00 61.12 118 LEU A N 1
ATOM 885 C CA . LEU A 1 118 ? -9.633 6.291 18.076 1.00 61.12 118 LEU A CA 1
ATOM 886 C C . LEU A 1 118 ? -8.524 6.923 18.924 1.00 61.12 118 LEU A C 1
ATOM 888 O O . LEU A 1 118 ? -8.711 7.120 20.117 1.00 61.12 118 LEU A O 1
ATOM 892 N N . PHE A 1 119 ? -7.359 7.184 18.327 1.00 61.84 119 PHE A N 1
ATOM 893 C CA . PHE A 1 119 ? -6.187 7.695 19.050 1.00 61.84 119 PHE A CA 1
ATOM 894 C C . PHE A 1 119 ? -6.192 9.218 19.221 1.00 61.84 119 PHE A C 1
ATOM 896 O O . PHE A 1 119 ? -5.401 9.745 20.001 1.00 61.84 119 PHE A O 1
ATOM 90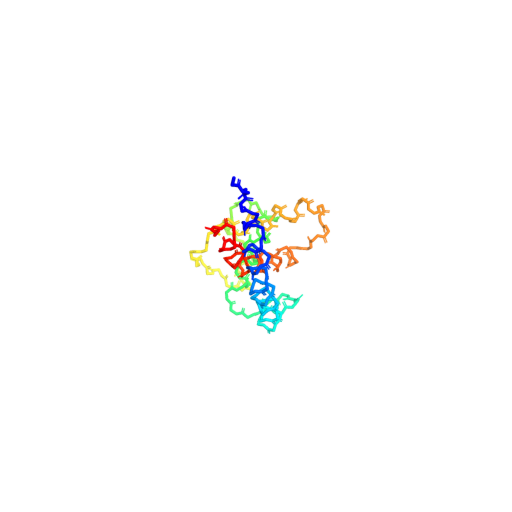3 N N . ALA A 1 120 ? -7.052 9.919 18.480 1.00 61.34 120 ALA A N 1
ATOM 904 C CA . ALA A 1 120 ? -7.275 11.354 18.620 1.00 61.34 120 ALA A CA 1
ATOM 905 C C . ALA A 1 120 ? -8.326 11.715 19.697 1.00 61.34 120 ALA A C 1
ATOM 907 O O . ALA A 1 120 ? -8.506 12.903 19.971 1.00 61.34 120 ALA A O 1
ATOM 908 N N . LEU A 1 121 ? -9.006 10.719 20.289 1.00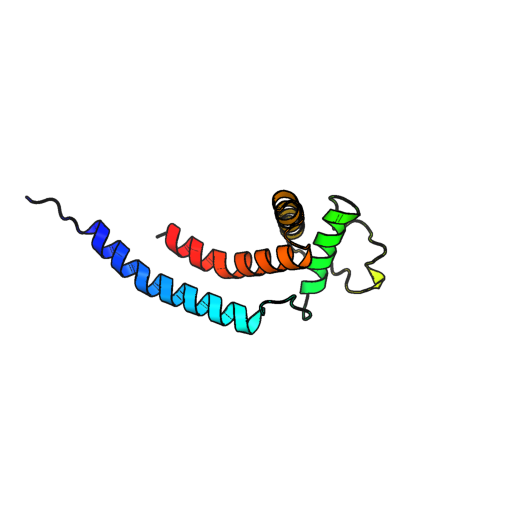 50.75 121 LEU A N 1
ATOM 909 C CA . LEU A 1 121 ? -9.962 10.840 21.404 1.00 50.75 121 LEU A CA 1
ATOM 910 C C . LEU A 1 121 ? -9.316 10.436 22.742 1.00 50.75 121 LEU A C 1
ATOM 912 O O . LEU A 1 121 ? -9.697 11.032 23.775 1.00 50.75 121 LEU A O 1
#

pLDDT: mean 77.31, std 14.43, range [47.25, 97.38]

Foldseek 3Di:
DDDDPPPVVVLVVVVVVLVVVLVVLVVVCCVPCNPFFDPDDCSVLLLQLLVCCVPVHLPSLDDDPCCVVDDPDPDVDDSVLSVQLNVVCVVCVNPQPSRRSSSVVVSCVSCVVSVVVSVVD

Radius of gyration: 19.41 Å; chains: 1; bounding box: 31×26×73 Å

Sequence (121 aa):
MPKSSAPAAGRALAVVPLVALLAYGVAFAAAALGVSLPVFDDHPGQLHRLQHVLTFGPAPWAWSPAWWTGYPELQFYPPAFAYAGALLHWISLGALTPAAAYQVLLWVAYLAPGLTTLFAL